Protein AF-G3ND42-F1 (afdb_monomer_lite)

pLDDT: mean 84.53, std 13.06, range [49.94, 96.44]

Foldseek 3Di:
DLVVEDPQFFQFLNDTDHPDDFQDHRGFDFFQVRHDLQWGFADDPVDPGTTTHGAAEFFDADDDDPDPPVVVVVPPVGGHYHGHHHPDPWHFDQDPVHTGTDD

InterPro domains:
  IPR039863 Dickkopf related protein 1-4 [PTHR12113] (2-97)
  IPR047300 Dickkopf-related protein 3, second cysteine-rich domain [cd23274] (19-101)

Structure (mmCIF, N/CA/C/O backbone):
data_AF-G3ND42-F1
#
_entry.id   AF-G3ND42-F1
#
loop_
_atom_site.group_PDB
_atom_site.id
_atom_site.type_symbol
_atom_site.label_atom_id
_atom_site.label_alt_id
_atom_site.label_comp_id
_atom_site.label_asym_id
_atom_site.label_entity_id
_atom_site.label_seq_id
_atom_site.pdbx_PDB_ins_code
_atom_site.Cartn_x
_atom_site.Cartn_y
_atom_site.Cartn_z
_atom_site.occupancy
_atom_site.B_iso_or_equiv
_atom_site.auth_seq_id
_atom_site.auth_comp_id
_atom_site.auth_asym_id
_atom_site.auth_atom_id
_atom_site.pdbx_PDB_model_num
ATOM 1 N N . MET A 1 1 ? 14.041 4.584 -7.451 1.00 59.44 1 MET A N 1
ATOM 2 C CA . MET A 1 1 ? 12.851 4.314 -8.312 1.00 59.44 1 MET A CA 1
ATOM 3 C C . MET A 1 1 ? 13.046 2.956 -8.969 1.00 59.44 1 MET A C 1
ATOM 5 O O . MET A 1 1 ? 14.183 2.509 -9.008 1.00 59.44 1 MET A O 1
ATOM 9 N N . ASP A 1 2 ? 12.004 2.303 -9.498 1.00 63.91 2 ASP A N 1
ATOM 10 C CA . ASP A 1 2 ? 12.178 1.032 -10.241 1.00 63.91 2 ASP A CA 1
ATOM 11 C C . ASP A 1 2 ? 13.239 1.138 -11.358 1.00 63.91 2 ASP A C 1
ATOM 13 O O . ASP A 1 2 ? 13.882 0.151 -11.691 1.00 63.91 2 ASP A O 1
ATOM 17 N N . GLU A 1 3 ? 13.481 2.350 -11.872 1.00 67.75 3 GLU A N 1
ATOM 18 C CA . GLU A 1 3 ? 14.533 2.693 -12.843 1.00 67.75 3 GLU A CA 1
ATOM 19 C C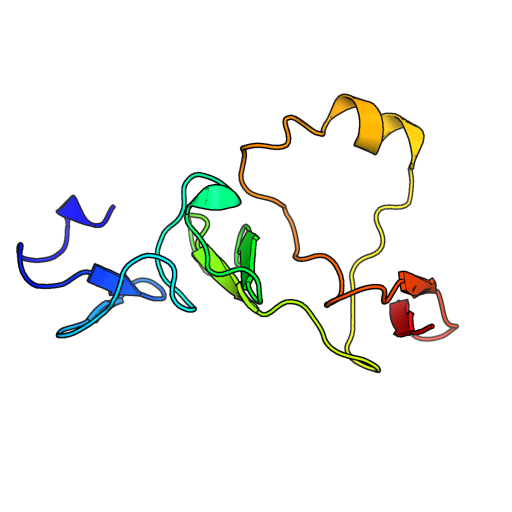 . GLU A 1 3 ? 15.970 2.365 -12.393 1.00 67.75 3 GLU A C 1
ATOM 21 O O . GLU A 1 3 ? 16.859 2.256 -13.234 1.00 67.75 3 GLU A O 1
ATOM 26 N N . GLU A 1 4 ? 16.222 2.205 -11.089 1.00 69.88 4 GLU A N 1
ATOM 27 C CA . GLU A 1 4 ? 17.539 1.811 -10.561 1.00 69.88 4 GLU A CA 1
ATOM 28 C C . GLU A 1 4 ? 17.770 0.295 -10.628 1.00 69.88 4 GLU A C 1
ATOM 30 O O . GLU A 1 4 ? 18.907 -0.171 -10.522 1.00 69.88 4 GLU A O 1
ATOM 35 N N . CYS A 1 5 ? 16.706 -0.485 -10.817 1.00 80.06 5 CYS A N 1
ATOM 36 C CA . CYS A 1 5 ? 16.794 -1.917 -11.034 1.00 80.06 5 CYS A CA 1
ATOM 37 C C . CYS A 1 5 ? 16.893 -2.223 -12.537 1.00 80.06 5 CYS A C 1
ATOM 39 O O . CYS A 1 5 ? 16.279 -1.558 -13.369 1.00 80.06 5 CYS A O 1
ATOM 41 N N . CYS A 1 6 ? 17.666 -3.255 -12.906 1.00 76.12 6 CYS A N 1
ATOM 42 C CA . CYS A 1 6 ? 17.685 -3.766 -14.283 1.00 76.12 6 CYS A CA 1
ATOM 43 C C . CYS A 1 6 ? 16.254 -4.067 -14.763 1.00 76.12 6 CYS A C 1
ATOM 45 O O . CYS A 1 6 ? 15.428 -4.488 -13.959 1.00 76.12 6 CYS A O 1
ATOM 47 N N . SER A 1 7 ? 15.970 -3.881 -16.057 1.00 73.25 7 SER A N 1
ATOM 48 C CA . SER A 1 7 ? 14.604 -3.754 -16.603 1.00 73.25 7 SER A CA 1
ATOM 49 C C . SER A 1 7 ? 13.614 -4.884 -16.280 1.00 73.25 7 SER A C 1
ATOM 51 O O . SER A 1 7 ? 12.409 -4.673 -16.367 1.00 73.25 7 SER A O 1
ATOM 53 N N . ASP A 1 8 ? 14.089 -6.078 -15.936 1.00 77.00 8 ASP A N 1
ATOM 54 C CA . ASP A 1 8 ? 13.294 -7.254 -15.571 1.00 77.00 8 ASP A CA 1
ATOM 55 C C . ASP A 1 8 ? 13.046 -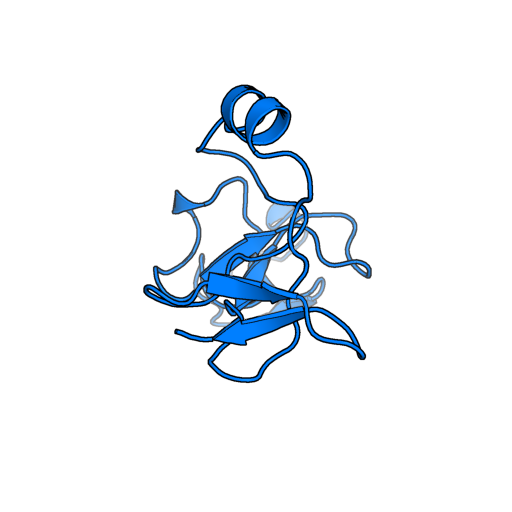7.403 -14.054 1.00 77.00 8 ASP A C 1
ATOM 57 O O . ASP A 1 8 ? 12.432 -8.376 -13.609 1.00 77.00 8 ASP A O 1
ATOM 61 N N . ARG A 1 9 ? 13.523 -6.455 -13.243 1.00 85.00 9 ARG A N 1
ATOM 62 C CA . ARG A 1 9 ? 13.447 -6.467 -11.778 1.00 85.00 9 ARG A CA 1
ATOM 63 C C . ARG A 1 9 ? 12.651 -5.274 -11.273 1.00 85.00 9 ARG A C 1
ATOM 65 O O . ARG A 1 9 ? 12.700 -4.198 -11.857 1.00 85.00 9 ARG A O 1
ATOM 72 N N . LEU A 1 10 ? 11.970 -5.455 -10.147 1.00 86.19 10 LEU A N 1
ATOM 73 C CA . LEU A 1 10 ? 11.291 -4.361 -9.447 1.00 86.19 10 LEU A CA 1
ATOM 74 C C . LEU A 1 10 ? 11.961 -4.089 -8.109 1.00 86.19 10 LEU A C 1
ATOM 76 O O . LEU A 1 10 ? 12.529 -5.000 -7.496 1.00 86.19 10 LEU A O 1
ATOM 80 N N . CYS A 1 11 ? 11.865 -2.846 -7.648 1.00 88.25 11 CYS A N 1
ATOM 81 C CA . CYS A 1 11 ? 12.287 -2.490 -6.308 1.00 88.25 11 CYS A CA 1
ATOM 82 C C . CYS A 1 11 ? 11.192 -2.893 -5.313 1.00 88.25 11 CYS A C 1
ATOM 84 O O . CYS A 1 11 ? 10.095 -2.332 -5.298 1.00 88.25 11 CYS A O 1
ATOM 86 N N . VAL A 1 12 ? 11.503 -3.884 -4.482 1.00 90.94 12 VAL A N 1
ATOM 87 C CA . VAL A 1 12 ? 10.631 -4.377 -3.416 1.00 90.94 12 VAL A CA 1
ATOM 88 C C . VAL A 1 12 ? 11.387 -4.218 -2.106 1.00 90.94 12 VAL A C 1
ATOM 90 O O . VAL A 1 12 ? 12.499 -4.724 -1.975 1.00 90.94 12 VAL A O 1
ATOM 93 N N . TRP A 1 13 ? 10.831 -3.456 -1.162 1.00 91.06 13 TRP A N 1
ATOM 94 C CA . TRP A 1 13 ? 11.487 -3.132 0.115 1.00 91.06 13 TRP A CA 1
ATOM 95 C C . TRP A 1 13 ? 12.914 -2.555 -0.031 1.00 91.06 13 TRP A C 1
ATOM 97 O O . TRP A 1 13 ? 13.783 -2.792 0.805 1.00 91.06 13 TRP A O 1
ATOM 107 N N . GLY A 1 14 ? 13.187 -1.811 -1.109 1.00 87.56 14 GLY A N 1
ATOM 108 C CA . GLY A 1 14 ? 14.524 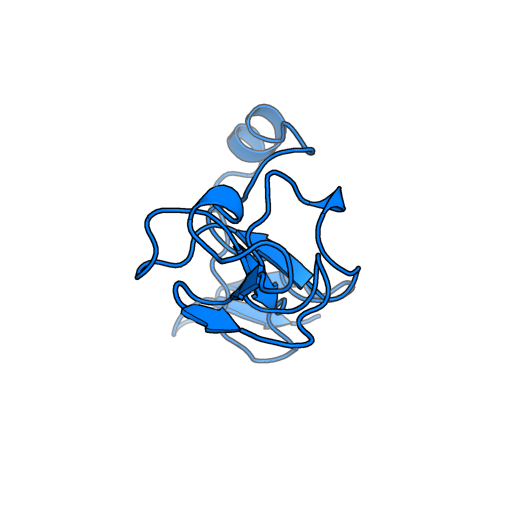-1.260 -1.382 1.00 87.56 14 GLY A CA 1
ATOM 109 C C . GLY A 1 14 ? 15.512 -2.229 -2.026 1.00 87.56 14 GLY A C 1
ATOM 110 O O . GLY A 1 14 ? 16.686 -1.893 -2.160 1.00 87.56 14 GLY A O 1
ATOM 111 N N . GLN A 1 15 ? 15.064 -3.413 -2.444 1.00 89.25 15 GLN A N 1
ATOM 112 C CA . GLN A 1 15 ? 15.903 -4.419 -3.087 1.00 89.25 15 GLN A CA 1
ATOM 113 C C . GLN A 1 15 ? 15.371 -4.790 -4.473 1.00 89.25 15 GLN A C 1
ATOM 115 O O . GLN A 1 15 ? 14.172 -4.991 -4.668 1.00 89.25 15 GLN A O 1
ATOM 120 N N . CYS A 1 16 ? 16.277 -4.933 -5.443 1.00 90.06 16 CYS A N 1
ATOM 121 C CA . CYS A 1 16 ? 15.915 -5.376 -6.787 1.00 90.06 16 CYS A CA 1
ATOM 122 C C . CYS A 1 16 ? 15.582 -6.870 -6.796 1.00 90.06 16 CYS A C 1
ATOM 124 O O . CYS A 1 16 ? 16.472 -7.717 -6.687 1.00 90.06 16 CYS A O 1
ATOM 126 N N . THR A 1 17 ? 14.304 -7.179 -6.988 1.00 89.88 17 THR A N 1
ATOM 127 C CA . THR A 1 17 ? 13.755 -8.534 -6.915 1.00 89.88 17 THR A CA 1
ATOM 128 C C . THR A 1 17 ? 13.326 -9.016 -8.301 1.00 89.88 17 THR A C 1
ATOM 130 O O . THR A 1 17 ? 12.647 -8.302 -9.040 1.00 89.88 17 THR A O 1
ATOM 133 N N . VAL A 1 18 ? 13.735 -10.236 -8.663 1.00 88.94 18 VAL A N 1
ATOM 134 C CA . VAL A 1 18 ? 13.298 -10.920 -9.894 1.00 88.94 18 VAL A CA 1
ATOM 135 C C . VAL A 1 18 ? 11.892 -11.496 -9.714 1.00 88.94 18 VAL A C 1
ATOM 137 O O . VAL A 1 18 ? 11.534 -11.900 -8.610 1.00 88.94 18 VAL A O 1
ATOM 140 N N . ASN A 1 19 ? 11.103 -11.573 -10.790 1.00 86.44 19 ASN A N 1
ATOM 141 C CA . ASN A 1 19 ? 9.721 -12.088 -10.770 1.00 86.44 19 ASN A CA 1
ATOM 142 C C . ASN A 1 19 ? 8.769 -11.347 -9.809 1.00 86.44 19 ASN A C 1
ATOM 144 O O . ASN A 1 19 ? 7.746 -11.892 -9.392 1.00 86.44 19 ASN A O 1
ATOM 148 N N . ALA A 1 20 ? 9.088 -10.104 -9.456 1.00 86.06 20 ALA A N 1
ATOM 149 C CA . ALA A 1 20 ? 8.197 -9.260 -8.678 1.00 86.06 20 ALA A CA 1
ATOM 150 C C . ALA A 1 20 ? 7.032 -8.758 -9.548 1.00 86.06 20 ALA A C 1
ATOM 152 O O . ALA A 1 20 ? 7.171 -8.555 -10.754 1.00 86.06 20 ALA A O 1
ATOM 153 N N . THR A 1 21 ? 5.871 -8.548 -8.930 1.00 90.81 21 THR A N 1
ATOM 154 C CA . THR A 1 21 ? 4.677 -8.023 -9.603 1.00 90.81 21 THR A CA 1
ATOM 155 C C . THR A 1 21 ? 4.346 -6.657 -9.025 1.00 90.81 21 THR A C 1
ATOM 157 O O . THR A 1 21 ? 4.270 -6.515 -7.811 1.00 90.81 21 THR A O 1
ATOM 160 N N . LYS A 1 22 ? 4.116 -5.652 -9.874 1.00 90.62 22 LYS A N 1
ATOM 161 C CA . LYS A 1 22 ? 3.732 -4.317 -9.396 1.00 90.62 22 LYS A CA 1
ATOM 162 C C . LYS A 1 22 ? 2.480 -4.385 -8.519 1.00 90.62 22 LYS A C 1
ATOM 164 O O . LYS A 1 22 ? 1.559 -5.158 -8.793 1.00 90.62 22 LYS A O 1
ATOM 169 N N . GLY A 1 23 ? 2.470 -3.575 -7.467 1.00 93.62 23 GLY A N 1
ATOM 170 C CA . GLY A 1 23 ? 1.350 -3.474 -6.536 1.00 93.62 23 GLY A CA 1
ATOM 171 C C . GLY A 1 23 ? 1.257 -4.589 -5.498 1.00 93.62 23 GLY A C 1
ATOM 172 O O . GLY A 1 23 ? 0.311 -4.585 -4.710 1.00 93.62 23 GLY A O 1
ATOM 173 N N . THR A 1 24 ? 2.199 -5.541 -5.471 1.00 95.44 24 THR A N 1
ATOM 174 C CA . THR A 1 24 ? 2.333 -6.478 -4.344 1.00 95.44 24 THR A CA 1
ATOM 175 C C . THR A 1 24 ? 3.042 -5.823 -3.173 1.00 95.44 24 THR A C 1
ATOM 177 O O . THR A 1 24 ? 3.693 -4.790 -3.330 1.00 95.44 24 THR A O 1
ATOM 180 N N . GLU A 1 25 ? 2.961 -6.461 -2.011 1.00 95.38 25 GLU A N 1
ATOM 181 C CA . GLU A 1 25 ? 3.642 -6.036 -0.794 1.00 95.38 25 GLU A CA 1
ATOM 182 C C . GLU A 1 25 ? 5.109 -5.648 -1.050 1.00 95.38 25 GLU A C 1
ATOM 184 O O . GLU A 1 25 ? 5.842 -6.344 -1.757 1.00 95.38 25 GLU A O 1
ATOM 189 N N . GLY A 1 26 ? 5.506 -4.494 -0.516 1.00 94.31 26 GLY A N 1
ATOM 190 C CA . GLY A 1 26 ? 6.841 -3.919 -0.645 1.00 94.31 26 GLY A CA 1
ATOM 191 C C . GLY A 1 26 ? 7.142 -3.217 -1.968 1.00 94.31 26 GLY A C 1
ATOM 192 O O . GLY A 1 26 ? 8.181 -2.564 -2.055 1.00 94.31 26 GLY A O 1
ATOM 193 N N . SER A 1 27 ? 6.272 -3.314 -2.981 1.00 94.81 27 SER A N 1
ATOM 194 C CA . SER A 1 27 ? 6.447 -2.599 -4.257 1.00 94.81 27 SER A CA 1
ATOM 195 C C . SER A 1 27 ? 6.358 -1.093 -4.052 1.00 94.81 27 SER A C 1
ATOM 197 O O . SER A 1 27 ? 5.484 -0.640 -3.315 1.00 94.81 27 SER A O 1
ATOM 199 N N . ILE A 1 28 ? 7.186 -0.315 -4.752 1.00 93.38 28 ILE A N 1
ATOM 200 C CA . ILE A 1 28 ? 7.052 1.149 -4.789 1.00 93.38 28 ILE A CA 1
ATOM 201 C C . ILE A 1 28 ? 5.676 1.533 -5.350 1.00 93.38 28 ILE A C 1
ATOM 203 O O . ILE A 1 28 ? 5.215 0.959 -6.337 1.00 93.38 28 ILE A O 1
ATOM 207 N N . CYS A 1 29 ? 5.037 2.525 -4.735 1.00 93.56 29 CYS A N 1
ATOM 208 C CA . CYS A 1 29 ? 3.757 3.073 -5.178 1.00 93.56 29 CYS A CA 1
ATOM 209 C C . CYS A 1 29 ? 3.820 4.602 -5.241 1.00 93.56 29 CYS A C 1
ATOM 211 O O . CYS A 1 29 ? 4.639 5.230 -4.580 1.00 93.56 29 CYS A O 1
ATOM 213 N N . GLN A 1 30 ? 2.966 5.220 -6.045 1.00 92.12 30 GLN A N 1
ATOM 214 C CA . GLN A 1 30 ? 2.720 6.663 -6.034 1.00 92.12 30 GLN A CA 1
ATOM 215 C C . GLN A 1 30 ? 1.380 6.978 -5.381 1.00 92.12 30 GLN A C 1
ATOM 217 O O . GLN A 1 30 ? 1.201 8.062 -4.832 1.00 92.12 30 GLN A O 1
ATOM 222 N N . GLY A 1 31 ? 0.453 6.025 -5.419 1.00 91.38 31 GLY A N 1
ATOM 223 C CA . GLY A 1 31 ? -0.880 6.211 -4.896 1.00 91.38 31 GLY A CA 1
ATOM 224 C C . GLY A 1 31 ? -1.594 4.929 -4.510 1.00 91.38 31 GLY A C 1
ATOM 225 O O . GLY A 1 31 ? -1.132 3.821 -4.773 1.00 91.38 31 GLY A O 1
ATOM 226 N N . GLN A 1 32 ? -2.765 5.073 -3.886 1.00 91.94 32 GLN A N 1
ATOM 227 C CA . GLN A 1 32 ? -3.531 3.925 -3.377 1.00 91.94 32 GLN A CA 1
ATOM 228 C C . GLN A 1 32 ? -3.928 2.937 -4.486 1.00 91.94 32 GLN A C 1
ATOM 230 O O . GLN A 1 32 ? -3.989 1.737 -4.238 1.00 91.94 32 GLN A O 1
ATOM 235 N N . ARG A 1 33 ? -4.161 3.429 -5.712 1.00 92.06 33 ARG A N 1
ATOM 236 C CA . ARG A 1 33 ? -4.558 2.613 -6.874 1.00 92.06 33 ARG A CA 1
ATOM 237 C C . ARG A 1 33 ? -3.441 1.717 -7.413 1.00 92.06 33 ARG A C 1
ATOM 239 O O . ARG A 1 33 ? -3.739 0.790 -8.161 1.00 92.06 33 ARG A O 1
ATOM 246 N N . ASP A 1 34 ? -2.189 1.982 -7.044 1.00 94.38 34 ASP A N 1
ATOM 247 C CA . ASP A 1 34 ? -1.046 1.178 -7.487 1.00 94.38 34 ASP A CA 1
ATOM 248 C C . ASP A 1 34 ? -0.941 -0.141 -6.718 1.00 94.38 34 ASP A C 1
ATOM 250 O O . ASP A 1 34 ? -0.268 -1.066 -7.169 1.00 94.38 34 ASP A O 1
ATOM 254 N N . CYS A 1 35 ? -1.598 -0.231 -5.559 1.00 95.44 35 CYS A N 1
ATOM 255 C CA . CYS A 1 35 ? -1.545 -1.384 -4.675 1.00 95.44 35 CYS A CA 1
ATOM 256 C C . CYS A 1 35 ? -2.768 -2.289 -4.843 1.00 95.44 35 CYS A C 1
ATOM 258 O O . CYS A 1 35 ? -3.857 -1.855 -5.224 1.00 95.44 35 CYS A O 1
ATOM 260 N N . ARG A 1 36 ? -2.595 -3.575 -4.523 1.00 95.88 36 ARG A N 1
ATOM 261 C CA . ARG A 1 36 ? -3.718 -4.517 -4.433 1.00 95.88 36 ARG A CA 1
ATOM 262 C C . ARG A 1 36 ? -4.731 -4.097 -3.349 1.00 95.88 36 ARG A C 1
ATOM 264 O O . ARG A 1 36 ? -4.353 -3.391 -2.417 1.00 95.88 36 ARG A O 1
ATOM 271 N N . PRO A 1 37 ? -6.005 -4.535 -3.435 1.00 91.62 37 PRO A N 1
ATOM 272 C CA . PRO A 1 37 ? -7.075 -4.075 -2.539 1.00 91.62 37 PRO A CA 1
ATOM 273 C C . PRO A 1 37 ? -6.847 -4.339 -1.042 1.00 91.62 37 PRO A C 1
ATOM 275 O O . PRO A 1 37 ? -7.357 -3.599 -0.198 1.00 91.62 37 PRO A O 1
ATOM 278 N N . ASP A 1 38 ? -6.092 -5.383 -0.711 1.00 93.06 38 ASP A N 1
ATOM 279 C CA . ASP A 1 38 ? -5.695 -5.787 0.642 1.00 93.06 38 ASP A CA 1
ATOM 280 C C . ASP A 1 38 ? -4.513 -4.972 1.201 1.00 93.06 38 ASP A C 1
ATOM 282 O O . ASP A 1 38 ? -4.215 -5.032 2.394 1.00 93.06 38 ASP A O 1
ATOM 286 N N . LEU A 1 39 ? -3.877 -4.158 0.359 1.00 95.75 39 LEU A N 1
ATOM 287 C CA . LEU A 1 39 ? -2.728 -3.324 0.691 1.00 95.75 39 LEU A CA 1
ATOM 288 C C . LEU A 1 39 ? -3.101 -1.837 0.646 1.00 95.75 39 LEU A C 1
ATOM 290 O O . LEU A 1 39 ? -4.162 -1.438 0.160 1.00 95.75 39 LEU A O 1
ATOM 294 N N . CYS A 1 40 ? -2.218 -0.990 1.161 1.00 94.06 40 CYS A N 1
ATOM 295 C CA . CYS A 1 40 ? -2.305 0.454 0.993 1.00 94.06 40 CYS A CA 1
ATOM 296 C C . CYS A 1 40 ? -0.956 1.027 0.554 1.00 94.06 40 CYS A C 1
ATOM 298 O O . CYS A 1 40 ? 0.094 0.478 0.887 1.00 94.06 40 CYS A O 1
ATOM 300 N N . CYS A 1 41 ? -0.972 2.153 -0.155 1.00 94.94 41 CYS A N 1
ATOM 301 C CA . CYS A 1 41 ? 0.262 2.875 -0.444 1.00 94.94 41 CYS A CA 1
ATOM 302 C C . CYS A 1 41 ? 0.622 3.744 0.764 1.00 94.94 41 CYS A C 1
ATOM 304 O O . CYS A 1 41 ? -0.121 4.674 1.093 1.00 94.94 41 CYS A O 1
ATOM 306 N N . ALA A 1 42 ? 1.731 3.447 1.441 1.00 93.81 42 ALA A N 1
ATOM 307 C CA . ALA A 1 42 ? 2.148 4.196 2.622 1.00 93.81 42 ALA A CA 1
ATOM 308 C C . ALA A 1 42 ? 3.667 4.298 2.782 1.00 93.81 42 ALA A C 1
ATOM 310 O O . ALA A 1 42 ? 4.431 3.491 2.245 1.00 93.81 42 ALA A O 1
ATOM 311 N N . PHE A 1 43 ? 4.100 5.307 3.535 1.00 91.31 43 PHE A N 1
ATOM 312 C CA . PHE A 1 43 ? 5.491 5.451 3.941 1.00 91.31 43 PHE A CA 1
ATOM 313 C C . PHE A 1 43 ? 5.868 4.374 4.954 1.00 91.31 43 PHE A C 1
ATOM 315 O O . PHE A 1 43 ? 5.183 4.177 5.955 1.00 91.31 43 PHE A O 1
ATOM 322 N N . GLN A 1 44 ? 6.992 3.711 4.692 1.00 88.69 44 GLN A N 1
ATOM 323 C CA . GLN A 1 44 ? 7.643 2.834 5.654 1.00 88.69 44 GLN A CA 1
ATOM 324 C C . GLN A 1 44 ? 8.830 3.579 6.258 1.00 88.69 44 GLN A C 1
ATOM 326 O O . GLN A 1 44 ? 9.595 4.209 5.531 1.00 88.69 44 GLN A O 1
ATOM 331 N N . ARG A 1 45 ? 8.991 3.521 7.582 1.00 84.06 45 ARG A N 1
ATOM 332 C CA . ARG A 1 45 ? 9.945 4.369 8.319 1.00 84.06 45 ARG A CA 1
ATOM 333 C C . ARG A 1 45 ? 11.399 4.180 7.871 1.00 84.06 45 ARG A C 1
ATOM 335 O O . ARG A 1 45 ? 12.198 5.109 7.962 1.00 84.06 45 ARG A O 1
ATOM 342 N N . GLU A 1 46 ? 11.733 2.992 7.391 1.00 88.38 46 GLU A N 1
ATOM 343 C CA . GLU A 1 46 ? 13.071 2.602 6.953 1.00 88.38 46 GLU A CA 1
ATOM 344 C C . GLU A 1 46 ? 13.342 2.924 5.474 1.00 88.38 46 GLU A C 1
ATOM 346 O O . GLU A 1 46 ? 14.474 2.772 5.015 1.00 88.38 46 GLU A O 1
ATOM 351 N N . LEU A 1 47 ? 12.330 3.369 4.721 1.00 88.44 47 LEU A N 1
ATOM 352 C CA . LEU A 1 47 ? 12.425 3.634 3.288 1.00 88.44 47 LEU A CA 1
ATOM 353 C C . LEU A 1 47 ? 12.211 5.118 2.978 1.00 88.44 47 LEU A C 1
ATOM 355 O O . LEU A 1 47 ? 11.379 5.798 3.570 1.00 88.44 47 LEU A O 1
ATOM 359 N N . LEU A 1 48 ? 12.947 5.623 1.986 1.00 88.75 48 LEU A N 1
ATOM 360 C CA . LEU A 1 48 ? 12.835 7.013 1.518 1.00 88.75 48 LEU A CA 1
ATOM 361 C C . LEU A 1 48 ? 11.673 7.231 0.534 1.00 88.75 48 LEU A C 1
ATOM 363 O O . LEU A 1 48 ? 11.472 8.339 0.043 1.00 88.75 48 LEU A O 1
ATOM 367 N N . PHE A 1 49 ? 10.934 6.174 0.212 1.00 90.25 49 PHE A N 1
ATOM 368 C CA . PHE A 1 49 ? 9.836 6.167 -0.744 1.00 90.25 49 PHE A CA 1
ATOM 369 C C . PHE A 1 49 ? 8.685 5.311 -0.200 1.00 90.25 49 PHE A C 1
ATOM 371 O O . PHE A 1 49 ? 8.921 4.375 0.569 1.00 90.25 49 PHE A O 1
ATOM 378 N N . PRO A 1 50 ? 7.438 5.618 -0.584 1.00 93.69 50 PRO A N 1
ATOM 379 C CA . PRO A 1 50 ? 6.287 4.833 -0.176 1.00 93.69 50 PRO A CA 1
ATOM 380 C C . PRO A 1 50 ? 6.223 3.502 -0.929 1.00 93.69 50 PRO A C 1
ATOM 382 O O . PRO A 1 50 ? 6.650 3.381 -2.082 1.00 93.69 50 PRO A O 1
ATOM 385 N N . VAL A 1 51 ? 5.661 2.504 -0.257 1.00 95.94 51 VAL A N 1
ATOM 386 C CA . VAL A 1 51 ? 5.477 1.154 -0.793 1.00 95.94 51 VAL A CA 1
ATOM 387 C C . VAL A 1 51 ? 4.074 0.630 -0.492 1.00 95.94 51 VAL A C 1
ATOM 389 O O . VAL A 1 51 ? 3.338 1.195 0.322 1.00 95.94 51 VAL A O 1
ATOM 392 N N . CYS A 1 52 ? 3.681 -0.454 -1.154 1.00 96.44 52 CYS A N 1
ATOM 393 C CA . CYS A 1 52 ? 2.461 -1.176 -0.827 1.00 96.44 52 CYS A CA 1
ATOM 394 C C . CYS A 1 52 ? 2.654 -1.956 0.476 1.00 96.44 52 CYS A C 1
ATOM 396 O O . CYS A 1 52 ? 3.415 -2.920 0.522 1.00 96.44 52 CYS A O 1
ATOM 398 N N . ASN A 1 53 ? 1.967 -1.535 1.532 1.00 96.00 53 ASN A N 1
ATOM 399 C CA . ASN A 1 53 ? 2.039 -2.125 2.865 1.00 96.00 53 ASN A CA 1
ATOM 400 C C . ASN A 1 53 ? 0.751 -2.906 3.172 1.00 96.00 53 ASN A C 1
ATOM 402 O O . ASN A 1 53 ? -0.322 -2.506 2.707 1.00 96.00 53 ASN A O 1
ATOM 406 N N . PRO A 1 54 ? 0.822 -3.987 3.966 1.00 95.69 54 PRO A N 1
ATOM 407 C CA . PRO A 1 54 ? -0.366 -4.694 4.425 1.00 95.69 54 PRO A CA 1
ATOM 408 C C . PRO A 1 54 ? -1.232 -3.808 5.326 1.00 95.69 54 PRO A C 1
ATOM 410 O O . PRO A 1 54 ? -0.728 -3.049 6.159 1.00 95.69 54 PRO A O 1
ATOM 413 N N . LYS A 1 55 ? -2.556 -3.909 5.170 1.00 94.94 55 LYS A N 1
ATOM 414 C CA . LYS A 1 55 ? -3.503 -3.276 6.095 1.00 94.94 55 LYS A CA 1
ATOM 415 C C . LYS A 1 55 ? -3.561 -4.073 7.405 1.00 94.94 55 LYS A C 1
ATOM 417 O O . LYS A 1 55 ? -3.749 -5.293 7.333 1.00 94.94 55 LYS A O 1
ATOM 422 N N . PRO A 1 56 ? -3.457 -3.423 8.581 1.00 94.75 56 PRO A N 1
ATOM 423 C CA . PRO A 1 56 ? -3.530 -4.121 9.855 1.00 94.75 56 PRO A CA 1
ATOM 424 C C . PRO A 1 56 ? -4.872 -4.837 10.039 1.00 94.75 56 PRO A C 1
ATOM 426 O O . PRO A 1 56 ? -5.944 -4.282 9.783 1.00 94.75 56 PRO A O 1
ATOM 429 N N . GLN A 1 57 ? -4.795 -6.079 10.485 1.00 95.56 57 GLN A N 1
ATOM 430 C CA . GLN A 1 57 ? -5.906 -6.987 10.721 1.00 95.56 57 GLN A CA 1
ATOM 431 C C . GLN A 1 57 ? -6.482 -6.813 12.132 1.00 95.56 57 GLN A C 1
ATOM 433 O O . GLN A 1 57 ? -5.960 -6.079 12.973 1.00 95.56 57 GLN A O 1
ATOM 438 N N . LYS A 1 58 ? -7.579 -7.519 12.425 1.00 95.12 58 LYS A N 1
ATOM 439 C CA . LYS A 1 58 ? -8.239 -7.484 13.739 1.00 95.12 58 LYS A CA 1
ATOM 440 C C . LYS A 1 58 ? -7.253 -7.808 14.869 1.00 95.12 58 LYS A C 1
ATOM 442 O O . LYS A 1 58 ? -6.612 -8.854 14.867 1.00 95.12 58 LYS A O 1
ATOM 447 N N . GLY A 1 59 ? -7.190 -6.929 15.867 1.00 93.56 59 GLY A N 1
ATOM 448 C CA . GLY A 1 59 ? -6.304 -7.050 17.027 1.00 93.56 59 GLY A CA 1
ATOM 449 C C . GLY A 1 59 ? -4.887 -6.514 16.815 1.00 93.56 59 GLY A C 1
ATOM 450 O O . GLY A 1 59 ? -4.162 -6.371 17.799 1.00 93.56 59 GLY A O 1
ATOM 451 N N . GLU A 1 60 ? -4.500 -6.173 15.585 1.00 94.88 60 GLU A N 1
ATOM 452 C CA . GLU A 1 60 ? -3.200 -5.569 15.309 1.00 94.88 60 GLU A CA 1
ATOM 453 C C . GLU A 1 60 ? -3.191 -4.078 15.643 1.00 94.88 60 GLU A C 1
ATOM 455 O O . GLU A 1 60 ? -4.220 -3.394 15.615 1.00 94.88 60 GLU A O 1
ATOM 460 N N . SER A 1 61 ? -2.002 -3.576 15.973 1.00 92.75 61 SER A N 1
ATOM 461 C CA . SER A 1 61 ? -1.781 -2.167 16.280 1.00 92.75 61 SER A CA 1
ATOM 462 C C . SER A 1 61 ? -2.066 -1.288 15.067 1.00 92.75 61 SER A C 1
ATOM 464 O O . SER A 1 61 ? -1.642 -1.581 13.952 1.00 92.75 61 SER A O 1
ATOM 466 N N . CYS A 1 62 ? -2.719 -0.159 15.304 1.00 91.75 62 CYS A N 1
ATOM 467 C CA . CYS A 1 62 ? -3.002 0.838 14.282 1.00 91.75 62 CYS A CA 1
ATOM 468 C C . CYS A 1 62 ? -2.706 2.239 14.815 1.00 91.75 62 CYS A C 1
ATOM 470 O O . CYS A 1 62 ? -2.739 2.489 16.022 1.00 91.75 62 CYS A O 1
ATOM 472 N N . LEU A 1 63 ? -2.423 3.177 13.913 1.00 86.00 63 LEU A N 1
ATOM 473 C CA . LEU A 1 63 ? -2.345 4.591 14.256 1.00 86.00 63 LEU A CA 1
ATOM 474 C C . LEU A 1 63 ? -3.666 5.255 13.880 1.00 86.00 63 LEU A C 1
ATOM 476 O O . LEU A 1 63 ? -4.007 5.371 12.709 1.00 86.00 63 LEU A O 1
ATOM 480 N N . SER A 1 64 ? -4.432 5.679 14.885 1.00 69.44 64 SER A N 1
ATOM 481 C CA . SER A 1 64 ? -5.617 6.507 14.662 1.00 69.44 64 SER A CA 1
ATOM 482 C C . SER A 1 64 ? -5.171 7.952 14.455 1.00 69.44 64 SER A C 1
ATOM 484 O O . SER A 1 64 ? -4.530 8.515 15.349 1.00 69.44 64 SER A O 1
ATOM 486 N N . ARG A 1 65 ? -5.534 8.589 13.336 1.00 64.69 65 ARG A N 1
ATOM 487 C CA . ARG A 1 65 ? -5.377 10.046 13.222 1.00 64.69 65 ARG A CA 1
ATOM 488 C C . ARG A 1 65 ? -6.422 10.741 14.106 1.00 64.69 65 ARG A C 1
ATOM 490 O O . ARG A 1 65 ? -7.608 10.454 13.979 1.00 64.69 65 ARG A O 1
ATOM 497 N N . PRO A 1 66 ? -6.013 11.636 15.021 1.00 54.50 66 PRO A N 1
ATOM 498 C CA . PRO A 1 66 ? -6.908 12.177 16.044 1.00 54.50 66 PRO A CA 1
ATOM 499 C C . PRO A 1 66 ? -7.901 13.239 15.537 1.00 54.50 66 PRO A C 1
ATOM 501 O O . PRO A 1 66 ? -8.816 13.589 16.275 1.00 54.50 66 PRO A O 1
ATOM 504 N N . ASN A 1 67 ? -7.760 13.757 14.309 1.00 55.09 67 ASN A N 1
ATOM 505 C CA . ASN A 1 67 ? -8.531 14.913 13.839 1.00 55.09 67 ASN A CA 1
ATOM 506 C C . ASN A 1 67 ? -9.263 14.639 12.517 1.00 55.09 67 ASN A C 1
ATOM 508 O O . ASN A 1 67 ? -8.748 14.921 11.437 1.00 55.09 67 ASN A O 1
ATOM 512 N N . LEU A 1 68 ? -10.514 14.184 12.629 1.00 57.53 68 LEU A N 1
ATOM 513 C CA . LEU A 1 68 ? -11.440 13.904 11.519 1.00 57.53 68 LEU A CA 1
ATOM 514 C C . LEU A 1 68 ? -11.572 15.071 10.510 1.00 57.53 68 LEU A C 1
ATOM 516 O O . LEU A 1 68 ? -11.777 14.852 9.320 1.00 57.53 68 LEU A O 1
ATOM 520 N N . LEU A 1 69 ? -11.440 16.317 10.987 1.00 58.00 69 LEU A N 1
ATOM 521 C CA . LEU A 1 69 ? -11.627 17.533 10.187 1.00 58.00 69 LEU A CA 1
ATOM 522 C C . LEU A 1 69 ? -10.410 17.883 9.310 1.00 58.00 69 LEU A C 1
ATOM 524 O O . LEU A 1 69 ? -10.575 18.336 8.182 1.00 58.00 69 LEU A O 1
ATOM 528 N N . ALA A 1 70 ? -9.192 17.667 9.818 1.00 56.44 70 ALA A N 1
ATOM 529 C CA . ALA A 1 70 ? -7.959 17.866 9.052 1.00 56.44 70 ALA A CA 1
ATOM 530 C C . ALA A 1 70 ? -7.765 16.743 8.017 1.00 56.44 70 ALA A C 1
ATOM 532 O O . ALA A 1 70 ? -7.252 16.979 6.926 1.00 56.44 70 ALA A O 1
ATOM 533 N N . ASP A 1 71 ? -8.258 15.545 8.332 1.00 53.88 71 ASP A N 1
ATOM 534 C CA . ASP A 1 71 ? -8.214 14.373 7.461 1.00 53.88 71 ASP A CA 1
ATOM 535 C C . ASP A 1 71 ? -9.107 14.503 6.223 1.00 53.88 71 ASP A C 1
ATOM 537 O O . ASP A 1 71 ? -8.665 14.140 5.137 1.00 53.88 71 ASP A O 1
ATOM 541 N N . MET A 1 72 ? -10.301 15.098 6.345 1.00 49.94 72 MET A N 1
ATOM 542 C CA . MET A 1 72 ? -11.159 15.405 5.188 1.00 49.94 72 MET A CA 1
ATOM 543 C C . MET A 1 72 ? -10.524 16.393 4.204 1.00 49.94 72 MET A C 1
ATOM 545 O O . MET A 1 72 ? -10.835 16.357 3.017 1.00 49.94 72 MET A O 1
ATOM 549 N N . LEU A 1 73 ? -9.634 17.262 4.691 1.00 53.88 73 LEU A N 1
ATOM 550 C CA . LEU A 1 73 ? -8.938 18.269 3.887 1.00 53.88 73 LEU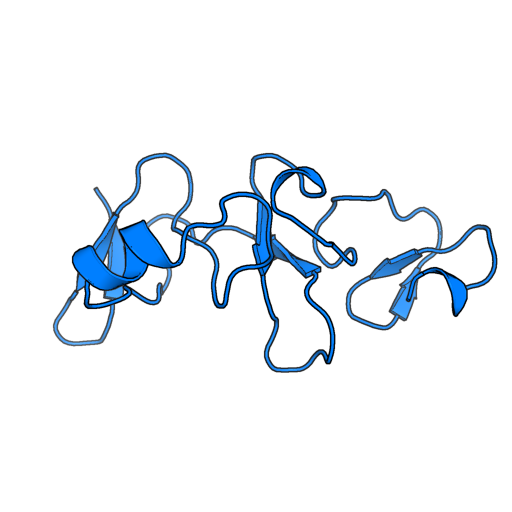 A CA 1
ATOM 551 C C . LEU A 1 73 ? -7.613 17.749 3.304 1.00 53.88 73 LEU A C 1
ATOM 553 O O . LEU A 1 73 ? -7.163 18.261 2.284 1.00 53.88 73 LEU A O 1
ATOM 557 N N . ALA A 1 74 ? -7.003 16.736 3.930 1.00 53.41 74 ALA A N 1
ATOM 558 C CA . ALA A 1 74 ? -5.767 16.089 3.481 1.00 53.41 74 ALA A CA 1
ATOM 559 C C . ALA A 1 74 ? -6.002 14.826 2.626 1.00 53.41 74 ALA A C 1
ATOM 561 O O . ALA A 1 74 ? -5.041 14.227 2.146 1.00 53.41 74 ALA A O 1
ATOM 562 N N . TRP A 1 75 ? -7.255 14.397 2.436 1.00 55.12 75 TRP A N 1
ATOM 563 C CA . TRP A 1 75 ? -7.632 13.334 1.500 1.00 55.12 75 TRP A CA 1
ATOM 564 C C . TRP A 1 75 ? -7.590 13.817 0.050 1.00 55.12 75 TRP A C 1
ATOM 566 O O . TRP A 1 75 ? -8.591 13.772 -0.665 1.00 55.12 75 TRP A O 1
ATOM 576 N N . ASP A 1 76 ? -6.406 14.183 -0.427 1.00 53.06 76 ASP A N 1
ATOM 577 C CA . ASP A 1 76 ? -6.109 13.879 -1.819 1.00 53.06 76 ASP A CA 1
ATOM 578 C C . ASP A 1 76 ? -6.052 12.343 -1.901 1.00 53.06 76 ASP A C 1
ATOM 580 O O . ASP A 1 76 ? -5.055 11.711 -1.552 1.00 53.06 76 ASP A O 1
ATOM 584 N N . GLN A 1 77 ? -7.206 11.719 -2.172 1.00 62.22 77 GLN A N 1
ATOM 585 C CA . GLN A 1 77 ? -7.423 10.271 -2.026 1.00 62.22 77 GLN A CA 1
ATOM 586 C C . GLN A 1 77 ? -6.491 9.424 -2.903 1.00 62.22 77 GLN A C 1
ATOM 588 O O . GLN A 1 77 ? -6.404 8.209 -2.710 1.00 62.22 77 GLN A O 1
ATOM 593 N N . GLU A 1 78 ? -5.795 10.047 -3.850 1.00 67.50 78 GLU A N 1
ATOM 594 C CA . GLU A 1 78 ? -4.868 9.381 -4.745 1.00 67.50 78 GLU A CA 1
ATOM 595 C C . GLU A 1 78 ? -3.497 9.094 -4.110 1.00 67.50 78 GLU A C 1
ATOM 597 O O . GLU A 1 78 ? -2.941 8.051 -4.427 1.00 67.50 78 GLU A O 1
ATOM 602 N N . GLY A 1 79 ? -2.957 9.935 -3.218 1.00 84.12 79 GLY A N 1
ATOM 603 C CA . GLY A 1 79 ? -1.540 9.880 -2.807 1.00 84.12 79 GLY A CA 1
ATOM 604 C C . GLY A 1 79 ? -1.158 8.833 -1.739 1.00 84.12 79 GLY A C 1
ATOM 605 O O . GLY A 1 79 ? -2.020 8.117 -1.212 1.00 84.12 79 GLY A O 1
ATOM 606 N N . PRO A 1 80 ? 0.139 8.722 -1.380 1.00 89.69 80 PRO A N 1
ATOM 607 C CA . PRO A 1 80 ? 0.620 7.841 -0.315 1.00 89.69 80 PRO A CA 1
ATOM 608 C C . PRO A 1 80 ? 0.181 8.330 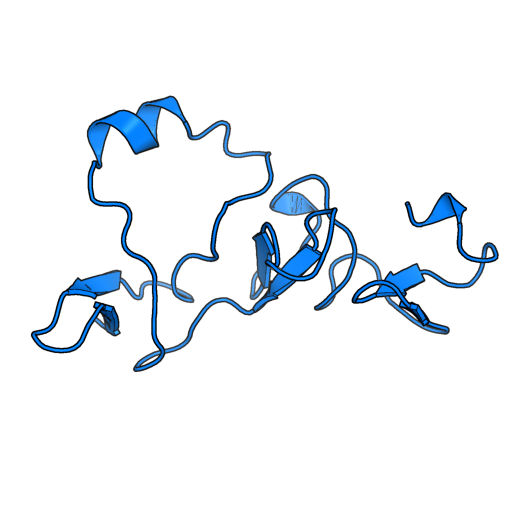1.068 1.00 89.69 80 PRO A C 1
ATOM 610 O O . PRO A 1 80 ? 0.101 9.529 1.324 1.00 89.69 80 PRO A O 1
ATOM 613 N N . ARG A 1 81 ? -0.069 7.396 1.985 1.00 88.25 81 ARG A N 1
ATOM 614 C CA . ARG A 1 81 ? -0.450 7.684 3.375 1.00 88.25 81 ARG A CA 1
ATOM 615 C C . ARG A 1 81 ? 0.750 7.580 4.316 1.00 88.25 81 ARG A C 1
ATOM 617 O O . ARG A 1 81 ? 1.736 6.920 4.011 1.00 88.25 81 ARG A O 1
ATOM 624 N N . ASP A 1 82 ? 0.633 8.156 5.508 1.00 86.88 82 ASP A N 1
ATOM 625 C CA . ASP A 1 82 ? 1.641 7.966 6.563 1.00 86.88 82 ASP A CA 1
ATOM 626 C C . ASP A 1 82 ? 1.581 6.562 7.187 1.00 86.88 82 ASP A C 1
ATOM 628 O O . ASP A 1 82 ? 2.576 6.052 7.684 1.00 86.88 82 ASP A O 1
ATOM 632 N N . HIS A 1 83 ? 0.396 5.948 7.206 1.00 88.69 83 HIS A N 1
ATOM 633 C CA . HIS A 1 83 ? 0.144 4.609 7.737 1.00 88.69 83 HIS A CA 1
ATOM 634 C C . HIS A 1 83 ? -1.069 3.993 7.040 1.00 88.69 83 HIS A C 1
ATOM 636 O O . HIS A 1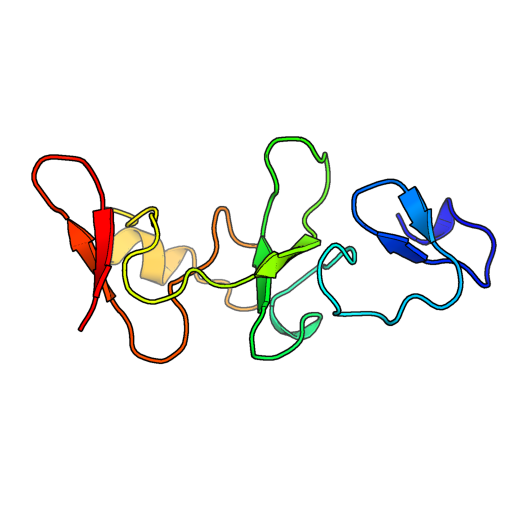 83 ? -1.954 4.709 6.555 1.00 88.69 83 HIS A O 1
ATOM 642 N N . CYS A 1 84 ? -1.129 2.661 7.015 1.00 91.75 84 CYS A N 1
ATOM 643 C CA . CYS A 1 84 ? -2.306 1.981 6.497 1.00 91.75 84 CYS A CA 1
ATOM 644 C C . CYS A 1 84 ? -3.504 2.091 7.446 1.00 91.75 84 CYS A C 1
ATOM 646 O O . CYS A 1 84 ? -3.337 2.010 8.667 1.00 91.75 84 CYS A O 1
ATOM 648 N N . PRO A 1 85 ? -4.721 2.244 6.892 1.00 90.75 85 PRO A N 1
ATOM 649 C CA . PRO A 1 85 ? -5.936 2.001 7.651 1.00 90.75 85 PRO A CA 1
ATOM 650 C C . PRO A 1 85 ? -6.051 0.509 7.971 1.00 90.75 85 PRO A C 1
ATOM 652 O O . PRO A 1 85 ? -5.436 -0.323 7.300 1.00 90.75 85 PRO A O 1
ATOM 655 N N . CYS A 1 86 ? -6.880 0.183 8.959 1.00 93.00 86 CYS A N 1
ATOM 656 C CA . CYS A 1 86 ? -7.264 -1.197 9.220 1.00 93.00 86 CYS A CA 1
ATOM 657 C C . CYS A 1 86 ? -7.884 -1.851 7.971 1.00 93.00 86 CYS A C 1
ATOM 659 O O . CYS A 1 86 ? -8.408 -1.169 7.085 1.00 93.00 86 CYS A O 1
ATOM 661 N N . ALA A 1 87 ? -7.791 -3.175 7.897 1.00 94.00 87 ALA A N 1
ATOM 662 C CA . ALA A 1 87 ? -8.385 -3.957 6.824 1.00 94.00 87 ALA A CA 1
ATOM 663 C C . ALA A 1 87 ? -9.920 -3.955 6.886 1.00 94.00 87 ALA A C 1
ATOM 665 O O . ALA A 1 87 ? -10.507 -3.845 7.964 1.00 94.00 87 ALA A O 1
ATOM 666 N N . ASP A 1 88 ? -10.545 -4.120 5.719 1.00 89.56 88 ASP A N 1
ATOM 667 C CA . ASP A 1 88 ? -11.997 -4.213 5.550 1.00 89.56 88 ASP A CA 1
ATOM 668 C C . ASP A 1 88 ? -12.753 -3.067 6.252 1.00 89.56 88 ASP A C 1
ATOM 670 O O . ASP A 1 88 ? -12.430 -1.897 6.044 1.00 89.56 88 ASP A O 1
ATOM 674 N N . ASP A 1 89 ? -13.743 -3.402 7.083 1.00 87.62 89 ASP A N 1
ATOM 675 C CA . ASP A 1 89 ? -14.587 -2.452 7.817 1.00 87.62 89 ASP A CA 1
ATOM 676 C C . ASP A 1 89 ? -14.111 -2.217 9.264 1.00 87.62 89 ASP A C 1
ATOM 678 O O . ASP A 1 89 ? -14.839 -1.661 10.091 1.00 87.62 89 ASP A O 1
ATOM 682 N N . LEU A 1 90 ? -12.893 -2.654 9.603 1.00 91.56 90 LEU A N 1
ATOM 683 C CA . LEU A 1 90 ? -12.353 -2.496 10.950 1.00 91.56 90 LEU A CA 1
ATOM 684 C C . LEU A 1 90 ? -12.029 -1.028 11.244 1.00 91.56 90 LEU A C 1
ATOM 686 O O . LEU A 1 90 ? -11.482 -0.291 10.423 1.00 91.56 90 LEU A O 1
ATOM 690 N N . GLN A 1 91 ? -12.291 -0.618 12.479 1.00 89.75 91 GLN A N 1
ATOM 691 C CA . GLN A 1 91 ? -11.984 0.713 12.978 1.00 89.75 91 GLN A CA 1
ATOM 692 C C . GLN A 1 91 ? -10.783 0.671 13.917 1.00 89.75 91 GLN A C 1
ATOM 694 O O . GLN A 1 91 ? -10.609 -0.249 14.717 1.00 89.75 91 GLN A O 1
ATOM 699 N N . CYS A 1 92 ? -9.951 1.708 13.848 1.00 90.06 92 CYS A N 1
ATOM 700 C CA . CYS A 1 92 ? -8.829 1.852 14.762 1.00 90.06 92 CYS A CA 1
ATOM 701 C C . CYS A 1 92 ? -9.324 2.366 16.123 1.00 90.06 92 CYS A C 1
ATOM 703 O O . CYS A 1 92 ? -9.628 3.548 16.284 1.00 90.06 92 CYS A O 1
ATOM 705 N N . GLN A 1 93 ? -9.422 1.469 17.104 1.00 90.25 93 GLN A N 1
ATOM 706 C CA . GLN A 1 93 ? -10.001 1.739 18.419 1.00 90.25 93 GLN A CA 1
ATOM 707 C C . GLN A 1 93 ? -8.927 2.073 19.445 1.00 90.25 93 GLN A C 1
ATOM 709 O O . GLN A 1 93 ? -8.054 1.250 19.719 1.00 90.25 93 GLN A O 1
ATOM 714 N N . SER A 1 94 ? -9.039 3.238 20.084 1.00 87.56 94 SER A N 1
ATOM 715 C CA . SER A 1 94 ? -8.163 3.620 21.195 1.00 87.56 94 SER A CA 1
ATOM 716 C C . SER A 1 94 ? -8.451 2.785 22.447 1.00 87.56 94 SER A C 1
ATOM 718 O O . SER A 1 94 ? -9.578 2.741 22.947 1.00 87.56 94 SER A O 1
ATOM 720 N N . ARG A 1 95 ? -7.420 2.118 22.975 1.00 81.62 95 ARG A N 1
ATOM 721 C CA . ARG A 1 95 ? -7.435 1.371 24.241 1.00 81.62 95 ARG A CA 1
ATOM 722 C C . ARG A 1 95 ? -6.357 1.924 25.177 1.00 81.62 95 ARG A C 1
ATOM 724 O O . ARG A 1 95 ? -5.479 2.683 24.781 1.00 81.62 95 ARG A O 1
ATOM 731 N N . ARG A 1 96 ? -6.382 1.511 26.452 1.00 77.31 96 ARG A N 1
ATOM 732 C CA . ARG A 1 96 ? -5.433 1.998 27.480 1.00 77.31 96 ARG A CA 1
ATOM 733 C C . ARG A 1 96 ? -3.947 1.775 27.142 1.00 77.31 96 ARG A C 1
ATOM 735 O O . ARG A 1 96 ? -3.107 2.421 27.751 1.00 77.31 96 ARG A O 1
ATOM 742 N N . GLN A 1 97 ? -3.630 0.855 26.229 1.00 81.12 97 GLN A N 1
ATOM 743 C CA . GLN A 1 97 ? -2.262 0.464 25.854 1.00 81.12 97 GLN A CA 1
ATOM 744 C C . GLN A 1 97 ? -1.919 0.815 24.393 1.00 81.12 97 GLN A C 1
ATOM 746 O O . GLN A 1 97 ? -0.949 0.298 23.852 1.00 81.12 97 GLN A O 1
ATOM 751 N N . GLY A 1 98 ? -2.708 1.680 23.751 1.00 85.81 98 GLY A N 1
ATOM 752 C CA . GLY A 1 98 ? -2.568 2.028 22.336 1.00 85.81 98 GLY A CA 1
ATOM 753 C C . GLY A 1 98 ? -3.838 1.729 21.548 1.00 85.81 98 GLY A C 1
ATOM 754 O O . GLY A 1 98 ? -4.846 1.310 22.121 1.00 85.81 98 GLY A O 1
ATOM 755 N N . SER A 1 99 ? -3.790 1.955 20.238 1.00 91.12 99 SER A N 1
ATOM 756 C CA . SER A 1 99 ? -4.925 1.716 19.348 1.00 91.12 99 SER A CA 1
ATOM 757 C C . SER A 1 99 ? -4.758 0.409 18.575 1.00 91.12 99 SER A C 1
ATOM 759 O O . SER A 1 99 ? -3.659 0.088 18.125 1.00 91.12 99 SER A O 1
ATOM 761 N N . VAL A 1 100 ? -5.850 -0.342 18.424 1.00 94.12 100 VAL A N 1
ATOM 762 C CA . VAL A 1 100 ? -5.884 -1.618 17.688 1.00 94.12 100 VAL A CA 1
ATOM 763 C C . VAL A 1 100 ? -7.088 -1.679 16.759 1.00 94.12 100 VAL A C 1
ATOM 765 O O . VAL A 1 100 ? -8.111 -1.047 17.031 1.00 94.12 100 VAL A O 1
ATOM 768 N N . CYS A 1 101 ? -6.994 -2.457 15.686 1.00 93.88 101 CYS A N 1
ATOM 769 C CA . CYS A 1 101 ? -8.113 -2.661 14.773 1.00 93.88 101 CYS A CA 1
ATOM 770 C C . CYS A 1 101 ? -9.187 -3.553 15.409 1.00 93.88 101 CYS A C 1
ATOM 772 O O . CYS A 1 101 ? -8.908 -4.669 15.858 1.00 93.88 101 CYS A O 1
ATOM 774 N N . GLY A 1 102 ? -10.422 -3.062 15.449 1.00 92.06 102 GLY A N 1
ATOM 775 C CA . GLY A 1 102 ? -11.577 -3.749 16.021 1.00 92.06 102 GLY A CA 1
ATOM 776 C C . GLY A 1 102 ? -12.878 -3.365 15.321 1.00 92.06 102 GLY A C 1
ATOM 777 O O . GLY A 1 102 ? -12.884 -2.492 14.461 1.00 92.06 102 GLY A O 1
ATOM 778 N N . GLU A 1 103 ? -13.962 -4.045 15.691 1.00 88.62 103 GLU A N 1
ATOM 779 C CA . GLU A 1 103 ? -15.326 -3.822 15.174 1.00 88.62 103 GLU A CA 1
ATOM 780 C C . GLU A 1 103 ? -15.976 -2.579 15.776 1.00 88.62 103 GLU A C 1
ATOM 782 O O . GLU A 1 103 ? -16.017 -2.506 17.029 1.00 88.62 103 GLU A O 1
#

Secondary structure (DSSP, 8-state):
-GGGS-TTEEEETTEEEET--TTSTTBB-SSGGGS-TTEEEEE-TT-SSEEEEEPP-TTSB----S-HHHHHHH--TTS-BSSPPPSTT-EEEEETTEEEEE-

Organism: Gasterosteus aculeatus (NCBI:txid69293)

Sequence (103 aa):
MDEECCSDRLCVWGQCTVNATKGTEGSICQGQRDCRPDLCCAFQRELLFPVCNPKPQKGESCLSRPNLLADMLAWDQEGPRDHCPCADDLQCQSRRQGSVCGE

Radius of gyration: 14.91 Å; chains: 1; bounding box: 33×30×44 Å